Protein AF-A0A952C3K3-F1 (afdb_monomer)

Secondary structure (DSSP, 8-state):
----SEEEEEESS-HHHHHHHHHHHHHHTTPEEEEEEEHHHHHHHHHTT-PPPEEEEEEE-HHHHHHHHTT-GGGGGG-SEEEEEEEETTTEEEEEEE-HHHHHTT---TTHHHHHHHHHHHHHHHHHHHH-PPP-

Radius of gyration: 15.58 Å; Cα contacts (8 Å, |Δi|>4): 210; chains: 1; bounding box: 44×33×44 Å

Structure (mmCIF, N/CA/C/O backbone):
data_AF-A0A952C3K3-F1
#
_entry.id   AF-A0A952C3K3-F1
#
loop_
_atom_site.group_PDB
_atom_site.id
_atom_site.type_symbol
_atom_site.label_atom_id
_atom_site.label_alt_id
_atom_site.label_comp_id
_atom_site.label_asym_id
_atom_site.label_entity_id
_atom_site.label_seq_id
_atom_site.pdbx_PDB_ins_code
_atom_site.Cartn_x
_atom_site.Cartn_y
_atom_site.Cartn_z
_atom_site.occupancy
_atom_site.B_iso_or_equiv
_atom_site.auth_seq_id
_atom_site.auth_comp_id
_atom_site.auth_asym_id
_atom_site.auth_atom_id
_atom_site.pdbx_PDB_model_num
ATOM 1 N N . MET A 1 1 ? -4.368 23.246 3.216 1.00 44.00 1 MET A N 1
ATOM 2 C CA . MET A 1 1 ? -4.482 22.565 1.907 1.00 44.00 1 MET A CA 1
ATOM 3 C C . MET A 1 1 ? -4.134 21.103 2.134 1.00 44.00 1 MET A C 1
ATOM 5 O O . MET A 1 1 ? -3.121 20.858 2.774 1.00 44.00 1 MET A O 1
ATOM 9 N N . ALA A 1 2 ? -4.986 20.155 1.743 1.00 64.62 2 ALA A N 1
ATOM 10 C CA . ALA A 1 2 ? -4.680 18.734 1.920 1.00 64.62 2 ALA A CA 1
ATOM 11 C C . ALA A 1 2 ? -3.679 18.287 0.845 1.00 64.62 2 ALA A C 1
ATOM 13 O O . ALA A 1 2 ? -3.840 18.635 -0.323 1.00 64.62 2 ALA A O 1
ATOM 14 N N . ILE A 1 3 ? -2.645 17.546 1.242 1.00 76.12 3 ILE A N 1
ATOM 15 C CA . ILE A 1 3 ? -1.686 16.947 0.310 1.00 76.12 3 ILE A CA 1
ATOM 16 C C . ILE A 1 3 ? -2.355 15.716 -0.316 1.00 76.12 3 ILE A C 1
ATOM 18 O O . ILE A 1 3 ? -2.862 14.865 0.413 1.00 76.12 3 ILE A O 1
ATOM 22 N N . ASN A 1 4 ? -2.368 15.627 -1.648 1.00 76.94 4 ASN A N 1
ATOM 23 C CA . ASN A 1 4 ? -2.933 14.496 -2.386 1.00 76.94 4 ASN A CA 1
ATOM 24 C C . ASN A 1 4 ? -1.818 13.741 -3.12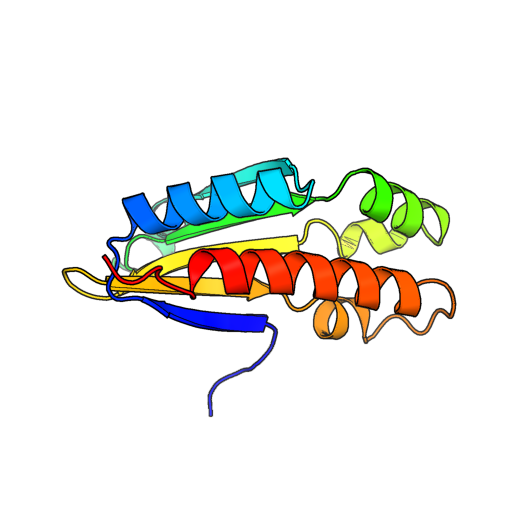2 1.00 76.94 4 ASN A C 1
ATOM 26 O O . ASN A 1 4 ? -1.338 14.202 -4.151 1.00 76.94 4 ASN A O 1
ATOM 30 N N . ILE A 1 5 ? -1.400 12.607 -2.562 1.00 87.94 5 ILE A N 1
ATOM 31 C CA . ILE A 1 5 ? -0.363 11.712 -3.113 1.00 87.94 5 ILE A CA 1
ATOM 32 C C . ILE A 1 5 ? -0.858 10.256 -3.185 1.00 87.94 5 ILE A C 1
ATOM 34 O O . ILE A 1 5 ? -0.068 9.315 -3.257 1.00 87.94 5 ILE A O 1
ATOM 38 N N . GLY A 1 6 ? -2.174 10.054 -3.076 1.00 94.00 6 GLY A N 1
ATOM 39 C CA . GLY A 1 6 ? -2.756 8.739 -2.850 1.00 94.00 6 GLY A CA 1
ATOM 40 C C . GLY A 1 6 ? -4.275 8.740 -2.738 1.00 94.00 6 GLY A C 1
ATOM 41 O O . GLY A 1 6 ? -4.915 9.777 -2.567 1.00 94.00 6 GLY A O 1
ATOM 42 N N . PHE A 1 7 ? -4.859 7.547 -2.772 1.00 94.88 7 PHE A N 1
ATOM 43 C CA . PHE A 1 7 ? -6.289 7.337 -2.571 1.00 94.88 7 PHE A CA 1
ATOM 44 C C . PHE A 1 7 ? -6.603 7.341 -1.080 1.00 94.88 7 PHE A C 1
ATOM 46 O O . PHE A 1 7 ? -6.041 6.543 -0.331 1.00 94.88 7 PHE A O 1
ATOM 53 N N . CYS A 1 8 ? -7.488 8.234 -0.635 1.00 94.88 8 CYS A N 1
ATOM 54 C CA . CYS A 1 8 ? -7.783 8.408 0.786 1.00 94.88 8 CYS A CA 1
ATOM 55 C C . CYS A 1 8 ? -9.290 8.489 1.046 1.00 94.88 8 CYS A C 1
ATOM 57 O O . CYS A 1 8 ? -10.009 9.175 0.317 1.00 94.88 8 CYS A O 1
ATOM 59 N N . ARG A 1 9 ? -9.764 7.836 2.115 1.00 94.69 9 ARG A N 1
ATOM 60 C CA . ARG A 1 9 ? -11.181 7.862 2.511 1.00 94.69 9 ARG A CA 1
ATOM 61 C C . ARG A 1 9 ? -11.360 7.651 4.010 1.00 94.69 9 ARG A C 1
ATOM 63 O O . ARG A 1 9 ? -10.686 6.806 4.593 1.00 94.69 9 ARG A O 1
ATOM 70 N N . ASP A 1 10 ? -12.298 8.395 4.592 1.00 94.81 10 ASP A N 1
ATOM 71 C CA . ASP A 1 10 ? -12.856 8.106 5.915 1.00 94.81 10 ASP A CA 1
ATOM 72 C C . ASP A 1 10 ? -13.951 7.054 5.810 1.00 94.81 10 ASP A C 1
ATOM 74 O O . ASP A 1 10 ? -14.816 7.134 4.934 1.00 94.81 10 ASP A O 1
ATOM 78 N N . LEU A 1 11 ? -13.914 6.086 6.717 1.00 94.69 11 LEU A N 1
ATOM 79 C CA . LEU A 1 11 ? -14.843 4.973 6.780 1.00 94.69 11 LEU A CA 1
ATOM 80 C C . LEU A 1 11 ? -15.525 4.957 8.144 1.00 94.69 11 LEU A C 1
ATOM 82 O O . LEU A 1 11 ? -14.918 5.267 9.168 1.00 94.69 11 LEU A O 1
ATOM 86 N N . SER A 1 12 ? -16.791 4.554 8.151 1.00 93.69 12 SER A N 1
ATOM 87 C CA . SER A 1 12 ? -17.553 4.298 9.376 1.00 93.69 12 SER A CA 1
ATOM 88 C C . SER A 1 12 ? -17.262 2.922 9.981 1.00 93.69 12 SER A C 1
ATOM 90 O O . SER A 1 12 ? -17.845 2.575 11.002 1.00 93.69 12 SER A O 1
ATOM 92 N N . THR A 1 13 ? -16.412 2.117 9.337 1.00 93.69 13 THR A N 1
ATOM 93 C CA . THR A 1 13 ? -16.017 0.794 9.818 1.00 93.69 13 THR A CA 1
ATOM 94 C C . THR A 1 13 ? -14.869 0.908 10.820 1.00 93.69 13 THR A C 1
ATOM 96 O O . THR A 1 13 ? -13.929 1.674 10.576 1.00 93.69 13 THR A O 1
ATOM 99 N N . PRO A 1 14 ? -14.873 0.109 11.900 1.00 94.62 14 PRO A N 1
ATOM 100 C CA . PRO A 1 14 ? -13.791 0.105 12.871 1.00 94.62 14 PRO A CA 1
ATOM 101 C C . PRO A 1 14 ? -12.425 -0.178 12.242 1.00 94.62 14 PRO A C 1
ATOM 103 O O . PRO A 1 14 ? -12.298 -0.877 11.231 1.00 94.62 14 PRO A O 1
ATOM 106 N N . TYR A 1 15 ? -11.380 0.335 12.890 1.00 94.62 15 TYR A N 1
ATOM 107 C CA . TYR A 1 15 ? -9.984 0.156 12.491 1.00 94.62 15 TYR A CA 1
ATOM 108 C C . TYR A 1 15 ? -9.624 -1.305 12.178 1.00 94.62 15 TYR A C 1
ATOM 110 O O . TYR A 1 15 ? -9.185 -1.598 11.068 1.00 94.62 15 TYR A O 1
ATOM 118 N N . ALA A 1 16 ? -9.855 -2.219 13.126 1.00 94.06 16 ALA A N 1
ATOM 119 C CA . ALA A 1 16 ? -9.458 -3.622 12.997 1.00 94.06 16 ALA A CA 1
ATOM 120 C C . ALA A 1 16 ? -10.148 -4.306 11.807 1.00 94.06 16 ALA A C 1
ATOM 122 O O . ALA A 1 16 ? -9.498 -4.957 10.994 1.00 94.06 16 ALA A O 1
ATOM 123 N N . GLU A 1 17 ? -11.451 -4.074 11.645 1.00 95.12 17 GLU A N 1
ATOM 124 C CA . GLU A 1 17 ? -12.209 -4.600 10.512 1.00 95.12 17 GLU A CA 1
ATOM 125 C C . GLU A 1 17 ? -11.703 -4.034 9.177 1.00 95.12 17 GLU A C 1
ATOM 127 O O . GLU A 1 17 ? -11.586 -4.750 8.181 1.00 95.12 17 GLU A O 1
ATOM 132 N N . THR A 1 18 ? -11.359 -2.745 9.153 1.00 96.12 18 THR A N 1
ATOM 133 C CA . THR A 1 18 ? -10.815 -2.092 7.959 1.00 96.12 18 THR A CA 1
ATOM 134 C C . THR A 1 18 ? -9.468 -2.695 7.564 1.00 96.12 18 THR A C 1
ATOM 136 O O . THR A 1 18 ? -9.249 -2.943 6.379 1.00 96.12 18 THR A O 1
ATOM 139 N N . VAL A 1 19 ? -8.588 -2.983 8.532 1.00 96.25 19 VAL A N 1
ATOM 140 C CA . VAL A 1 19 ? -7.313 -3.674 8.277 1.00 96.25 19 VAL A CA 1
ATOM 141 C C . VAL A 1 19 ? -7.566 -5.022 7.606 1.00 96.25 19 VAL A C 1
ATOM 143 O O . VAL A 1 19 ? -6.993 -5.300 6.555 1.00 96.25 19 VAL A O 1
ATOM 146 N N . GLU A 1 20 ? -8.480 -5.836 8.133 1.00 96.50 20 GLU A N 1
ATOM 147 C CA . GLU A 1 20 ? -8.788 -7.131 7.522 1.00 96.50 20 GLU A CA 1
ATOM 148 C C . GLU A 1 20 ? -9.366 -7.012 6.105 1.00 96.50 20 GLU A C 1
ATOM 150 O O . GLU A 1 20 ? -9.001 -7.787 5.217 1.00 96.50 20 GLU A O 1
ATOM 155 N N . ARG A 1 21 ? -10.264 -6.043 5.872 1.00 96.75 21 ARG A N 1
ATOM 156 C CA . ARG A 1 21 ? -10.816 -5.765 4.536 1.00 96.75 21 ARG A CA 1
ATOM 157 C C . ARG A 1 21 ? -9.703 -5.403 3.555 1.00 96.75 21 ARG A C 1
ATOM 159 O O . ARG A 1 21 ? -9.666 -5.952 2.458 1.00 96.75 21 ARG A O 1
ATOM 166 N N . VAL A 1 22 ? -8.768 -4.549 3.971 1.00 97.88 22 VAL A N 1
ATOM 167 C CA . VAL A 1 22 ? -7.594 -4.171 3.174 1.00 97.88 22 VAL A CA 1
ATOM 168 C C . VAL A 1 22 ? -6.735 -5.389 2.842 1.00 97.88 22 VAL A C 1
ATOM 170 O O . VAL A 1 22 ? -6.391 -5.579 1.678 1.00 97.88 22 VAL A O 1
ATOM 173 N N . LEU A 1 23 ? -6.430 -6.244 3.822 1.00 97.94 23 LEU A N 1
ATOM 174 C CA . LEU A 1 23 ? -5.637 -7.459 3.604 1.00 97.94 23 LEU A CA 1
ATOM 175 C C . LEU A 1 23 ? -6.298 -8.401 2.585 1.00 97.94 23 LEU A C 1
ATOM 177 O O . LEU A 1 23 ? -5.628 -8.897 1.675 1.00 97.94 23 LEU A O 1
ATOM 181 N N . ARG A 1 24 ? -7.618 -8.607 2.689 1.00 97.69 24 ARG A N 1
ATOM 182 C CA . ARG A 1 24 ? -8.383 -9.420 1.729 1.00 97.69 24 ARG A CA 1
ATOM 183 C C . ARG A 1 24 ? -8.377 -8.812 0.325 1.00 97.69 24 ARG A C 1
ATOM 185 O O . ARG A 1 24 ? -8.120 -9.527 -0.644 1.00 97.69 24 ARG A O 1
ATOM 192 N N . ALA A 1 25 ? -8.617 -7.507 0.216 1.00 97.94 25 ALA A N 1
ATOM 193 C CA . ALA A 1 25 ? -8.639 -6.795 -1.058 1.00 97.94 25 ALA A CA 1
ATOM 194 C C . ALA A 1 25 ? -7.264 -6.812 -1.752 1.00 97.94 25 ALA A C 1
ATOM 196 O O . ALA A 1 25 ? -7.172 -7.078 -2.951 1.00 97.94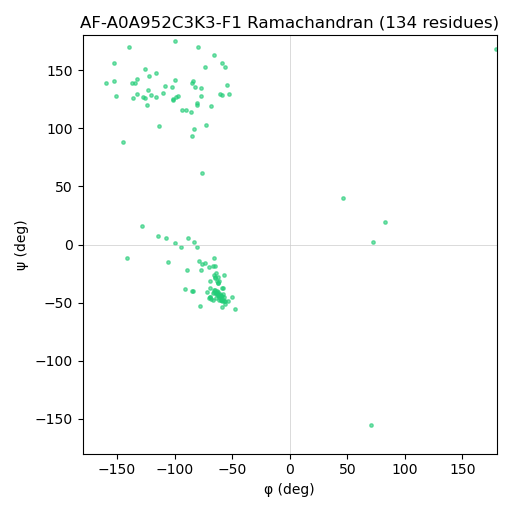 25 ALA A O 1
ATOM 197 N N . LEU A 1 26 ? -6.182 -6.607 -0.993 1.00 98.31 26 LEU A N 1
ATOM 198 C CA . LEU A 1 26 ? -4.806 -6.714 -1.485 1.00 98.31 26 LEU A CA 1
ATOM 199 C C . LEU A 1 26 ? -4.521 -8.106 -2.050 1.00 98.31 26 LEU A C 1
ATOM 201 O O . LEU A 1 26 ? -4.038 -8.223 -3.177 1.00 98.31 26 LEU A O 1
ATOM 205 N N . HIS A 1 27 ? -4.868 -9.152 -1.297 1.00 97.69 27 HIS A N 1
ATOM 206 C CA . HIS A 1 27 ? -4.678 -10.532 -1.732 1.00 97.69 27 HIS A CA 1
ATOM 207 C C . HIS A 1 27 ? -5.429 -10.828 -3.040 1.00 97.69 27 HIS A C 1
ATOM 209 O O . HIS A 1 27 ? -4.855 -11.398 -3.967 1.00 97.69 27 HIS A O 1
ATOM 215 N N . LYS A 1 28 ? -6.687 -10.378 -3.150 1.00 97.81 28 LYS A N 1
ATOM 216 C CA . LYS A 1 28 ? -7.533 -10.536 -4.345 1.00 97.81 28 LYS A CA 1
ATOM 217 C C . LYS A 1 28 ? -6.918 -9.914 -5.605 1.00 97.81 28 LYS A C 1
ATOM 219 O O . LYS A 1 28 ? -7.027 -10.497 -6.679 1.00 97.81 28 LYS A O 1
ATOM 224 N N . GLU A 1 29 ? -6.243 -8.771 -5.486 1.00 97.94 29 GLU A N 1
ATOM 225 C CA . GLU A 1 29 ? -5.569 -8.098 -6.614 1.00 97.94 29 GLU A CA 1
ATOM 226 C C . GLU A 1 29 ? -4.115 -8.575 -6.842 1.00 97.94 29 GLU A C 1
ATOM 228 O O . GLU A 1 29 ? -3.405 -8.061 -7.718 1.00 97.94 29 GLU A O 1
ATOM 233 N N . GLY A 1 30 ? -3.675 -9.593 -6.092 1.00 97.62 30 GLY A N 1
ATOM 234 C CA . GLY A 1 30 ? -2.366 -10.233 -6.234 1.00 97.62 30 GLY A CA 1
ATOM 235 C C . GLY A 1 30 ? -1.224 -9.502 -5.525 1.00 97.62 30 GLY A C 1
ATOM 236 O O . GLY A 1 30 ? -0.061 -9.704 -5.875 1.00 97.62 30 GLY A O 1
ATOM 237 N N . PHE A 1 31 ? -1.529 -8.636 -4.557 1.00 98.31 31 PHE A N 1
ATOM 238 C CA . PHE A 1 31 ? -0.518 -8.032 -3.696 1.00 98.31 31 PHE A CA 1
ATOM 239 C C . PHE A 1 31 ? -0.188 -8.942 -2.515 1.00 98.31 31 PHE A C 1
ATOM 241 O O . PHE A 1 31 ? -1.061 -9.526 -1.874 1.00 98.31 31 PHE A O 1
ATOM 248 N N . GLN A 1 32 ? 1.100 -9.011 -2.203 1.00 97.56 32 GLN A N 1
ATOM 249 C CA . GLN A 1 32 ? 1.632 -9.621 -0.997 1.00 97.56 32 GLN A CA 1
ATOM 250 C C . GLN A 1 32 ? 1.995 -8.523 -0.005 1.00 97.56 32 GLN A C 1
ATOM 252 O O . GLN A 1 32 ? 2.618 -7.528 -0.381 1.00 97.56 32 GLN A O 1
ATOM 257 N N . VAL A 1 33 ? 1.622 -8.716 1.258 1.00 97.81 33 VAL A N 1
ATOM 258 C CA . VAL A 1 33 ? 2.090 -7.871 2.360 1.00 97.81 33 VAL A CA 1
ATOM 259 C C . VAL A 1 33 ? 3.478 -8.353 2.757 1.00 97.81 33 VAL A C 1
ATOM 261 O O . VAL A 1 33 ? 3.649 -9.517 3.112 1.00 97.81 33 VAL A O 1
ATOM 264 N N . LEU A 1 34 ? 4.465 -7.467 2.659 1.00 97.19 34 LEU A N 1
ATOM 265 C CA . LEU A 1 34 ? 5.859 -7.772 2.976 1.00 97.19 34 LEU A CA 1
ATOM 266 C C . LEU A 1 34 ? 6.175 -7.475 4.440 1.00 97.19 34 LEU A C 1
ATOM 268 O O . LEU A 1 34 ? 6.919 -8.216 5.077 1.00 97.19 34 LEU A O 1
ATOM 272 N N . ALA A 1 35 ? 5.606 -6.394 4.970 1.00 96.75 35 ALA A N 1
ATOM 273 C CA . ALA A 1 35 ? 5.721 -6.026 6.369 1.00 96.75 35 ALA A CA 1
ATOM 274 C C . ALA A 1 35 ? 4.504 -5.218 6.829 1.00 96.75 35 ALA A C 1
ATOM 276 O O . ALA A 1 35 ? 3.843 -4.534 6.044 1.00 96.75 35 ALA A O 1
ATOM 277 N N . GLU A 1 36 ? 4.266 -5.267 8.134 1.00 96.50 36 GLU A N 1
ATOM 278 C CA . GLU A 1 36 ? 3.330 -4.405 8.840 1.00 96.50 36 GLU A CA 1
ATOM 279 C C . GLU A 1 36 ? 4.076 -3.668 9.952 1.00 96.50 36 GLU A C 1
ATOM 281 O O . GLU A 1 36 ? 4.837 -4.265 10.718 1.00 96.50 36 GLU A O 1
ATOM 286 N N . VAL A 1 37 ? 3.856 -2.359 10.037 1.00 95.44 37 VAL A N 1
ATOM 287 C CA . VAL A 1 37 ? 4.431 -1.489 11.060 1.00 95.44 37 VAL A CA 1
ATOM 288 C C . VAL A 1 37 ? 3.304 -0.773 11.788 1.00 95.44 37 VAL A C 1
ATOM 290 O O . VAL A 1 37 ? 2.562 -0.001 11.185 1.00 95.44 37 VAL A O 1
ATOM 293 N N . ASP A 1 38 ? 3.215 -0.979 13.099 1.00 92.62 38 ASP A N 1
ATOM 294 C CA . ASP A 1 38 ? 2.407 -0.132 13.978 1.00 92.62 38 ASP A CA 1
ATOM 295 C C . ASP A 1 38 ? 3.122 1.217 14.135 1.00 92.62 38 ASP A C 1
ATOM 297 O O . ASP A 1 38 ? 4.128 1.316 14.842 1.00 92.62 38 ASP A O 1
ATOM 301 N N . ILE A 1 39 ? 2.631 2.241 13.432 1.00 90.94 39 ILE A N 1
ATOM 302 C CA . ILE A 1 39 ? 3.239 3.578 13.394 1.00 90.94 39 ILE A CA 1
ATOM 303 C C . ILE A 1 39 ? 3.232 4.197 14.787 1.00 90.94 39 ILE A C 1
ATOM 305 O O . ILE A 1 39 ? 4.237 4.780 15.197 1.00 90.94 39 ILE A O 1
ATOM 309 N N . LYS A 1 40 ? 2.114 4.062 15.514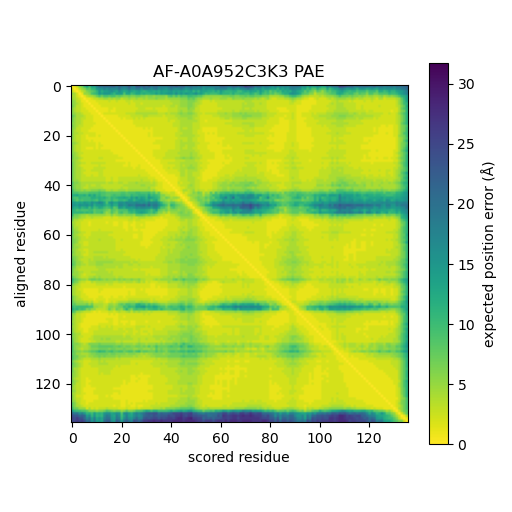 1.00 86.44 40 LYS A N 1
ATOM 310 C CA . LYS A 1 40 ? 1.975 4.626 16.856 1.00 86.44 40 LYS A CA 1
ATOM 311 C C . LYS A 1 40 ? 3.055 4.042 17.748 1.00 86.44 40 LYS A C 1
ATOM 313 O O . 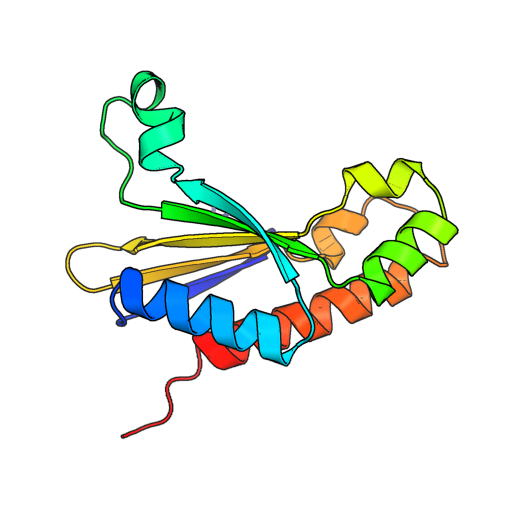LYS A 1 40 ? 3.823 4.802 18.315 1.00 86.44 40 LYS A O 1
ATOM 318 N N . ARG A 1 41 ? 3.159 2.714 17.814 1.00 88.00 41 ARG A N 1
ATOM 319 C CA . ARG A 1 41 ? 4.151 2.034 18.655 1.00 88.00 41 ARG A CA 1
ATOM 320 C C . ARG A 1 41 ? 5.587 2.307 18.203 1.00 88.00 41 ARG A C 1
ATOM 322 O O . ARG A 1 41 ? 6.469 2.463 19.038 1.00 88.00 41 ARG A O 1
ATOM 329 N N . ALA A 1 42 ? 5.840 2.351 16.895 1.00 88.88 42 ALA A N 1
ATOM 330 C CA . ALA A 1 42 ? 7.183 2.558 16.352 1.00 88.88 42 ALA A CA 1
ATOM 331 C C . ALA A 1 42 ? 7.717 3.977 16.595 1.00 88.88 42 ALA A C 1
ATOM 333 O O . ALA A 1 42 ? 8.925 4.157 16.739 1.00 88.88 42 ALA A O 1
ATOM 334 N N . LEU A 1 43 ? 6.831 4.975 16.635 1.00 87.38 43 LEU A N 1
ATOM 335 C CA . LEU A 1 43 ? 7.189 6.388 16.771 1.00 87.38 43 LEU A CA 1
ATOM 336 C C . LEU A 1 43 ? 6.707 7.011 18.088 1.00 87.38 43 LEU A C 1
ATOM 338 O O . LEU A 1 43 ? 6.861 8.214 18.276 1.00 87.38 43 LEU A O 1
ATOM 342 N N . GLU A 1 44 ? 6.164 6.220 19.016 1.00 81.62 44 GLU A N 1
ATOM 343 C CA . GLU A 1 44 ? 5.622 6.689 20.300 1.00 81.62 44 GLU A CA 1
ATOM 344 C C . GLU A 1 44 ? 6.584 7.606 21.070 1.00 81.62 44 GLU A C 1
ATOM 346 O O . GLU A 1 44 ? 6.142 8.679 21.485 1.00 81.62 44 GLU A O 1
ATOM 351 N N . PRO A 1 45 ? 7.895 7.288 21.186 1.00 79.44 45 PRO A N 1
ATOM 352 C CA . PRO A 1 45 ? 8.842 8.151 21.895 1.00 79.44 45 PRO A CA 1
ATOM 353 C C . PRO A 1 45 ? 9.055 9.520 21.236 1.00 79.44 45 PRO A C 1
ATOM 355 O O . PRO A 1 45 ? 9.584 10.420 21.876 1.00 79.44 45 PRO A O 1
ATOM 358 N N . ALA A 1 46 ? 8.706 9.662 19.955 1.00 80.88 46 ALA A N 1
ATOM 359 C CA . ALA A 1 46 ? 8.915 10.871 19.163 1.00 80.88 46 ALA A CA 1
ATOM 360 C C . ALA A 1 46 ? 7.622 11.667 18.902 1.00 80.88 46 ALA A C 1
ATOM 362 O O . ALA A 1 46 ? 7.702 12.808 18.454 1.00 80.88 46 ALA A O 1
ATOM 363 N N . LEU A 1 47 ? 6.442 11.073 19.128 1.00 76.56 47 LEU A N 1
ATOM 364 C CA . LEU A 1 47 ? 5.132 11.663 18.804 1.00 76.56 47 LEU A CA 1
ATOM 365 C C . LEU A 1 47 ? 4.334 12.121 20.039 1.00 76.56 47 LEU A C 1
ATOM 367 O O . LEU A 1 47 ? 3.170 12.502 19.892 1.00 76.56 47 LEU A O 1
ATOM 371 N N . ASP A 1 48 ? 4.927 12.060 21.238 1.00 70.69 48 ASP A N 1
ATOM 372 C CA . ASP A 1 48 ? 4.350 12.515 22.515 1.00 70.69 48 ASP A CA 1
ATOM 373 C C . ASP A 1 48 ? 2.890 12.058 22.741 1.00 70.69 48 ASP A C 1
ATOM 375 O O . ASP A 1 48 ? 2.034 12.800 23.221 1.00 70.69 48 ASP A O 1
ATOM 379 N N . GLY A 1 49 ? 2.580 10.812 22.356 1.00 66.19 49 GLY A N 1
ATOM 380 C CA . GLY A 1 49 ? 1.277 10.174 22.589 1.00 66.19 49 GLY A CA 1
ATOM 381 C C . GLY A 1 49 ? 0.107 10.685 21.734 1.00 66.19 49 GLY A C 1
ATOM 382 O O . GLY A 1 49 ? -1.009 10.192 21.889 1.00 66.19 49 G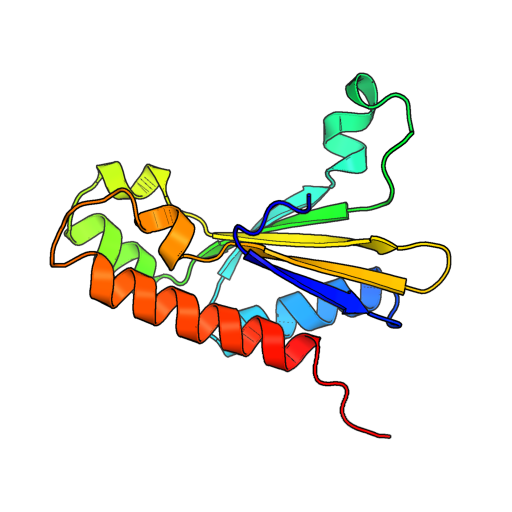LY A O 1
ATOM 383 N N . GLY A 1 50 ? 0.335 11.627 20.812 1.00 67.94 50 GLY A N 1
ATOM 384 C CA . GLY A 1 50 ? -0.719 12.274 20.019 1.00 67.94 50 GLY A CA 1
ATOM 385 C C . GLY A 1 50 ? -1.192 11.513 18.774 1.00 67.94 50 GLY A C 1
ATOM 386 O O . GLY A 1 50 ? -2.025 12.032 18.031 1.00 67.94 50 GLY A O 1
ATOM 387 N N . TYR A 1 51 ? -0.663 10.317 18.501 1.00 71.69 51 TYR A N 1
ATOM 388 C CA . TYR A 1 51 ? -0.997 9.556 17.294 1.00 71.69 51 TYR A CA 1
ATOM 389 C C . TYR A 1 51 ? -2.006 8.440 17.595 1.00 71.69 51 TYR A C 1
ATOM 391 O O . TYR A 1 51 ? -1.771 7.586 18.455 1.00 71.69 51 TYR A O 1
ATOM 399 N N . GLU A 1 52 ? -3.137 8.440 16.885 1.00 79.69 52 GLU A N 1
ATOM 400 C CA . GLU A 1 52 ? -4.112 7.345 16.948 1.00 79.69 52 GLU A CA 1
ATOM 401 C C . GLU A 1 52 ? -3.523 6.040 16.372 1.00 79.69 52 GLU A C 1
ATOM 403 O O . GLU A 1 52 ? -2.506 6.053 15.678 1.00 79.69 52 GLU A O 1
ATOM 408 N N . HIS A 1 53 ? -4.146 4.891 16.665 1.00 88.25 53 HIS A N 1
ATOM 409 C CA . HIS A 1 53 ? -3.706 3.597 16.125 1.00 88.25 53 HIS A CA 1
ATOM 410 C C . HIS A 1 53 ? -3.583 3.650 14.601 1.00 88.25 53 HIS A C 1
ATOM 412 O O . HIS A 1 53 ? -4.522 4.072 13.925 1.00 88.25 53 HIS A O 1
ATOM 418 N N . ALA A 1 54 ? -2.445 3.212 14.064 1.00 92.88 54 ALA A N 1
ATOM 419 C CA . ALA A 1 54 ? -2.233 3.164 12.629 1.00 92.88 54 ALA A CA 1
ATOM 420 C C . ALA A 1 54 ? -1.260 2.054 12.233 1.00 92.88 54 ALA A C 1
ATOM 422 O O . ALA A 1 54 ? -0.132 2.015 12.726 1.00 92.88 54 ALA A O 1
ATOM 423 N N . SER A 1 55 ? -1.680 1.219 11.286 1.00 95.69 55 SER A N 1
ATOM 424 C CA . SER A 1 55 ? -0.840 0.215 10.636 1.00 95.69 55 SER A CA 1
ATOM 425 C C . SER A 1 55 ? -0.415 0.729 9.266 1.00 95.69 55 SER A C 1
ATOM 427 O O . SER A 1 55 ? -1.254 1.076 8.430 1.00 95.69 55 SER A O 1
ATOM 429 N N . LEU A 1 56 ? 0.895 0.751 9.033 1.00 97.12 56 LEU A N 1
ATOM 430 C CA . LEU A 1 56 ? 1.510 0.866 7.717 1.00 97.12 56 LEU A CA 1
ATOM 431 C C . LEU A 1 56 ? 1.788 -0.542 7.191 1.00 97.12 56 LEU A C 1
ATOM 433 O O . LEU A 1 56 ? 2.617 -1.264 7.738 1.00 97.12 56 LEU A O 1
ATOM 437 N N . LEU A 1 57 ? 1.121 -0.903 6.105 1.00 98.12 57 LEU A N 1
ATOM 438 C CA . LEU A 1 57 ? 1.358 -2.118 5.344 1.00 98.12 57 LEU A CA 1
ATOM 439 C C . LEU A 1 57 ? 2.227 -1.777 4.139 1.00 98.12 57 LEU A C 1
ATOM 441 O O . LEU A 1 57 ? 1.890 -0.892 3.347 1.00 98.12 57 LEU A O 1
ATOM 445 N N . THR A 1 58 ? 3.325 -2.504 3.980 1.00 97.69 58 THR A N 1
ATOM 446 C CA . THR A 1 58 ? 4.126 -2.455 2.761 1.00 97.69 58 THR A CA 1
ATOM 447 C C . THR A 1 58 ? 3.736 -3.614 1.857 1.00 97.69 58 THR A C 1
ATOM 449 O O . THR A 1 58 ? 3.675 -4.767 2.291 1.00 97.69 58 THR A O 1
ATOM 452 N N . VAL A 1 59 ? 3.417 -3.316 0.598 1.00 97.94 59 VAL A N 1
ATOM 453 C CA . VAL A 1 59 ? 2.816 -4.286 -0.321 1.00 97.94 59 VAL A CA 1
ATOM 454 C C . VAL A 1 59 ? 3.501 -4.297 -1.679 1.00 97.94 59 VAL A C 1
ATOM 456 O O . VAL A 1 59 ? 3.872 -3.255 -2.220 1.00 97.94 59 VAL A O 1
ATOM 459 N N . ALA A 1 60 ? 3.636 -5.483 -2.262 1.00 96.69 60 ALA A N 1
ATOM 460 C CA . ALA A 1 60 ? 4.181 -5.654 -3.603 1.00 96.69 60 ALA A CA 1
ATOM 461 C C . ALA A 1 60 ? 3.360 -6.670 -4.395 1.00 96.69 60 ALA A C 1
ATOM 463 O O . ALA A 1 60 ? 2.964 -7.708 -3.872 1.00 96.69 60 ALA A O 1
ATOM 464 N N . ASN A 1 61 ? 3.120 -6.381 -5.672 1.00 97.50 61 ASN A N 1
ATOM 465 C CA . ASN A 1 61 ? 2.690 -7.393 -6.629 1.00 97.50 61 ASN A CA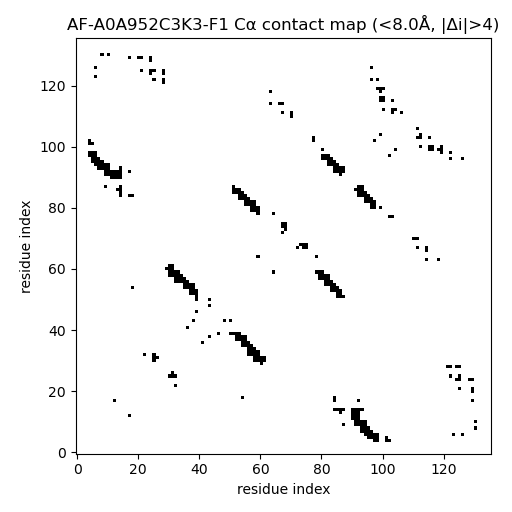 1
ATOM 466 C C . ASN A 1 61 ? 3.964 -7.997 -7.253 1.00 97.50 61 ASN A C 1
ATOM 468 O O . ASN A 1 61 ? 4.698 -7.247 -7.901 1.00 97.50 61 ASN A O 1
ATOM 472 N N . PRO A 1 62 ? 4.265 -9.298 -7.060 1.00 96.56 62 PRO A N 1
ATOM 473 C CA . PRO A 1 62 ? 5.551 -9.876 -7.463 1.00 96.56 62 PRO A CA 1
ATOM 474 C C . PRO A 1 62 ? 5.868 -9.741 -8.954 1.00 96.56 62 PRO A C 1
ATOM 476 O O . PRO A 1 62 ? 7.015 -9.491 -9.320 1.00 96.56 62 PRO A O 1
ATOM 479 N N . GLU A 1 63 ? 4.861 -9.873 -9.820 1.00 96.69 63 GLU A N 1
ATOM 480 C CA . GLU A 1 63 ? 5.049 -9.775 -11.269 1.00 96.69 63 GLU A CA 1
ATOM 481 C C . GLU A 1 63 ? 5.403 -8.346 -11.683 1.00 96.69 63 GLU A C 1
ATOM 483 O O . GLU A 1 63 ? 6.380 -8.141 -12.403 1.00 96.69 63 GLU A O 1
ATOM 488 N N . LEU A 1 64 ? 4.665 -7.355 -11.173 1.00 96.69 64 LEU A N 1
ATOM 489 C CA . LEU A 1 64 ? 4.911 -5.940 -11.468 1.00 96.69 64 LEU A CA 1
ATOM 490 C C . LEU A 1 64 ? 6.214 -5.438 -10.840 1.00 96.69 64 LEU A C 1
ATOM 492 O O . LEU A 1 64 ? 6.940 -4.675 -11.474 1.00 96.69 64 LEU A O 1
ATOM 496 N N . ALA A 1 65 ? 6.536 -5.895 -9.627 1.00 96.44 65 ALA A N 1
ATOM 497 C CA . ALA A 1 65 ? 7.802 -5.592 -8.969 1.00 96.44 65 ALA A CA 1
ATOM 498 C C . ALA A 1 65 ? 8.985 -6.125 -9.787 1.00 96.44 65 ALA A C 1
ATOM 500 O O . ALA A 1 65 ? 9.911 -5.373 -10.076 1.00 96.44 65 ALA A O 1
ATOM 501 N N . ARG A 1 66 ? 8.924 -7.386 -10.243 1.00 97.38 66 ARG A N 1
ATOM 502 C CA . ARG A 1 66 ? 9.940 -7.950 -11.141 1.00 97.38 66 ARG A CA 1
ATOM 503 C C . ARG A 1 66 ? 10.067 -7.127 -12.423 1.00 97.38 66 ARG A C 1
ATOM 505 O O . ARG A 1 66 ? 11.177 -6.764 -12.788 1.00 97.38 66 ARG A O 1
ATOM 512 N N . SER A 1 67 ? 8.953 -6.793 -13.077 1.00 96.88 67 SER A N 1
ATOM 513 C CA . SER A 1 67 ? 8.985 -6.007 -14.317 1.00 96.88 67 SER A CA 1
ATOM 514 C C . SER A 1 67 ? 9.568 -4.605 -14.137 1.00 96.88 67 SER A C 1
ATOM 516 O O . SER A 1 67 ? 10.221 -4.116 -15.054 1.00 96.88 67 SER A O 1
ATOM 518 N N . LEU A 1 68 ? 9.369 -3.959 -12.982 1.00 95.56 68 LEU A N 1
ATOM 519 C CA . LEU A 1 68 ? 10.036 -2.694 -12.658 1.00 95.56 68 LEU A CA 1
ATOM 520 C C . LEU A 1 68 ? 11.545 -2.894 -12.486 1.00 95.56 68 LEU A C 1
ATOM 522 O O . LEU A 1 68 ? 12.320 -2.181 -13.109 1.00 95.56 68 LEU A O 1
ATOM 526 N N . LEU A 1 69 ? 11.970 -3.899 -1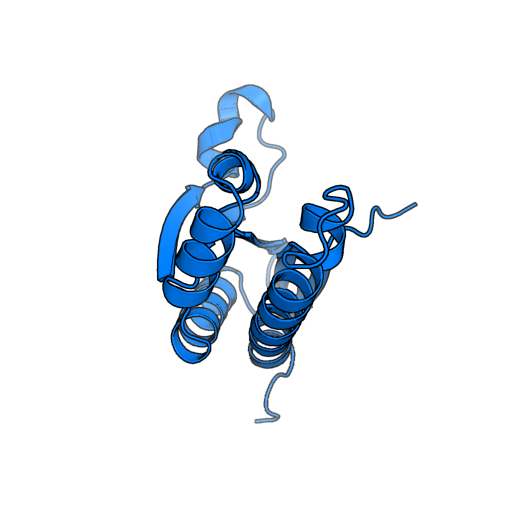1.720 1.00 96.06 69 LEU A N 1
ATOM 527 C CA . LEU A 1 69 ? 13.394 -4.178 -11.494 1.00 96.06 69 LEU A CA 1
ATOM 528 C C . LEU A 1 69 ? 14.143 -4.599 -12.774 1.00 96.06 69 LEU A C 1
ATOM 530 O O . LEU A 1 69 ? 15.334 -4.341 -12.906 1.00 96.06 69 LEU A O 1
ATOM 534 N N . GLU A 1 70 ? 13.453 -5.214 -13.739 1.00 97.50 70 GLU A N 1
ATOM 535 C CA . GLU A 1 70 ? 13.989 -5.528 -15.075 1.00 97.50 70 GLU A CA 1
ATOM 536 C C . GLU A 1 70 ? 14.121 -4.300 -15.992 1.00 97.50 70 GLU A C 1
ATOM 538 O O . GLU A 1 70 ? 14.756 -4.374 -17.051 1.00 97.50 70 GLU A O 1
ATOM 543 N N . VAL A 1 71 ? 13.470 -3.183 -15.656 1.00 96.56 71 VAL A N 1
ATOM 544 C CA . VAL A 1 71 ? 13.708 -1.908 -16.338 1.00 96.56 71 VAL A CA 1
ATOM 545 C C . VAL A 1 71 ? 14.998 -1.295 -15.818 1.00 96.56 71 VAL A C 1
ATOM 547 O O . VAL A 1 71 ? 15.862 -0.968 -16.626 1.00 96.56 71 VAL A O 1
ATOM 550 N N . ASP A 1 72 ? 15.109 -1.158 -14.497 1.00 95.38 72 ASP A N 1
ATOM 551 C CA . ASP A 1 72 ? 16.291 -0.640 -13.815 1.00 95.38 72 ASP A CA 1
ATOM 552 C C . ASP A 1 72 ? 16.278 -1.085 -12.340 1.00 95.38 72 ASP A C 1
ATOM 554 O O . ASP A 1 72 ? 15.230 -1.063 -11.688 1.00 95.38 72 ASP A O 1
ATOM 558 N N . GLY A 1 73 ? 17.434 -1.474 -11.798 1.00 95.12 73 GLY A N 1
ATOM 559 C CA . GLY A 1 73 ? 17.567 -1.891 -10.400 1.00 95.12 73 GLY A CA 1
ATOM 560 C C . GLY A 1 73 ? 17.303 -0.760 -9.399 1.00 95.12 73 GLY A C 1
ATOM 561 O O . GLY A 1 73 ? 16.818 -1.024 -8.294 1.00 95.12 73 GLY A O 1
ATOM 562 N N . ASP A 1 74 ? 17.522 0.497 -9.795 1.00 94.81 74 ASP A N 1
ATOM 563 C CA . ASP A 1 74 ? 17.263 1.673 -8.956 1.00 94.81 74 ASP A CA 1
ATOM 564 C C . ASP A 1 74 ? 15.763 1.869 -8.678 1.00 94.81 74 ASP A C 1
ATOM 566 O O . ASP A 1 74 ? 15.378 2.489 -7.683 1.00 94.81 74 ASP A O 1
ATOM 570 N N . LEU A 1 75 ? 14.882 1.258 -9.484 1.00 94.00 75 LEU A N 1
ATOM 571 C CA . LEU A 1 75 ? 13.435 1.253 -9.236 1.00 94.00 75 LEU A CA 1
ATOM 572 C C . LEU A 1 75 ? 13.042 0.479 -7.973 1.00 94.00 75 LEU A C 1
ATOM 574 O O . LEU A 1 75 ? 11.915 0.628 -7.498 1.00 94.00 75 LEU A O 1
ATOM 578 N N . SER A 1 76 ? 13.971 -0.278 -7.381 1.00 93.19 76 SER A N 1
ATOM 579 C CA . SER A 1 76 ? 13.807 -0.859 -6.047 1.00 93.19 76 SER A CA 1
ATOM 580 C C . SER A 1 76 ? 13.532 0.192 -4.967 1.00 93.19 76 SER A C 1
ATOM 582 O O . SER A 1 76 ? 12.850 -0.123 -4.001 1.00 93.19 76 SER A O 1
ATOM 584 N N . LEU A 1 77 ? 13.963 1.446 -5.148 1.00 92.62 77 LEU A N 1
ATOM 585 C CA . LEU A 1 77 ? 13.694 2.554 -4.220 1.00 92.62 77 LEU A CA 1
ATOM 586 C C . LEU A 1 77 ? 12.227 3.014 -4.216 1.00 92.62 77 LEU A C 1
ATOM 588 O O . LEU A 1 77 ? 11.794 3.678 -3.277 1.00 92.62 77 LEU A O 1
ATOM 592 N N . MET A 1 78 ? 11.470 2.685 -5.266 1.00 90.75 78 MET A N 1
ATOM 593 C CA . MET A 1 78 ? 10.055 3.054 -5.419 1.00 90.75 78 MET A CA 1
ATOM 594 C C . MET A 1 78 ? 9.108 1.906 -5.040 1.00 90.75 78 MET A C 1
ATOM 596 O O . MET A 1 78 ? 7.887 2.032 -5.150 1.00 90.75 78 MET A O 1
ATOM 600 N N . LEU A 1 79 ? 9.675 0.779 -4.609 1.00 88.50 79 LEU A N 1
ATOM 601 C CA . LEU A 1 79 ? 8.984 -0.404 -4.123 1.00 88.50 79 LEU A CA 1
ATOM 602 C C . LEU A 1 79 ? 9.363 -0.607 -2.651 1.00 88.50 79 LEU A C 1
ATOM 604 O O . LEU A 1 79 ? 10.501 -0.345 -2.273 1.00 88.50 79 LEU A O 1
ATOM 608 N N . PRO A 1 80 ? 8.473 -1.131 -1.802 1.00 95.38 80 PRO A N 1
ATOM 609 C CA . PRO A 1 80 ? 7.078 -1.511 -2.045 1.00 95.38 80 PRO A CA 1
ATOM 610 C C . PRO A 1 80 ? 6.099 -0.320 -2.039 1.00 95.38 80 PRO A C 1
ATOM 612 O O . PRO A 1 80 ? 6.438 0.785 -1.624 1.00 95.38 80 PRO A O 1
ATOM 615 N N . CYS A 1 81 ? 4.852 -0.549 -2.462 1.00 96.12 81 CYS A N 1
ATOM 616 C CA . CYS A 1 81 ? 3.776 0.425 -2.271 1.00 96.12 81 CYS A CA 1
ATOM 617 C C . CYS A 1 81 ? 3.332 0.452 -0.799 1.00 96.12 81 CYS A C 1
ATOM 619 O O . CYS A 1 81 ? 3.406 -0.562 -0.104 1.00 96.12 81 CYS A O 1
ATOM 621 N N . SER A 1 82 ? 2.812 1.591 -0.342 1.00 97.00 82 SER A N 1
ATOM 622 C CA . SER A 1 82 ? 2.353 1.764 1.039 1.00 97.00 82 SER A CA 1
ATOM 623 C C . SER A 1 82 ? 0.832 1.838 1.121 1.00 97.00 82 SER A C 1
ATOM 625 O O . SER A 1 82 ? 0.185 2.554 0.351 1.00 97.00 82 SER A O 1
ATOM 627 N N . VAL A 1 83 ? 0.265 1.138 2.101 1.00 97.81 83 VAL A N 1
ATOM 628 C CA . VAL A 1 83 ? -1.137 1.256 2.509 1.00 97.81 83 VAL A CA 1
ATOM 629 C C . VAL A 1 83 ? -1.178 1.546 4.000 1.00 97.81 83 VAL A C 1
ATOM 631 O O . VAL A 1 83 ? -0.589 0.820 4.789 1.00 97.81 83 VAL A O 1
ATOM 634 N N . VAL A 1 84 ? -1.867 2.607 4.398 1.00 97.00 84 VAL A N 1
ATOM 635 C CA . VAL A 1 84 ? -2.031 2.993 5.798 1.00 97.00 84 VAL A CA 1
ATOM 636 C C . VAL A 1 84 ? -3.498 2.905 6.165 1.00 97.00 84 VAL A C 1
ATOM 638 O O . VAL A 1 84 ? -4.343 3.531 5.523 1.00 97.00 84 VAL A O 1
ATOM 641 N N . VAL A 1 85 ? -3.786 2.183 7.239 1.00 96.75 85 VAL A N 1
ATOM 642 C CA . VAL A 1 85 ? -5.074 2.244 7.927 1.00 96.75 85 VAL A CA 1
ATOM 643 C C . VAL A 1 85 ? -4.824 2.929 9.258 1.00 96.75 85 VAL A C 1
ATOM 645 O O . VAL A 1 85 ? -3.889 2.565 9.961 1.00 96.75 85 VAL A O 1
ATOM 648 N N . SER A 1 86 ? -5.624 3.933 9.599 1.00 95.19 86 SER A N 1
ATOM 649 C CA . SER A 1 86 ? -5.593 4.577 10.911 1.00 95.19 86 SER A CA 1
ATOM 650 C C . SER A 1 86 ? -6.978 4.570 11.537 1.00 95.19 86 SER A C 1
ATOM 652 O O . SER A 1 86 ? -7.976 4.604 10.817 1.00 95.19 86 SER A O 1
ATOM 654 N N . ALA A 1 87 ? -7.057 4.549 12.862 1.00 93.94 87 ALA A N 1
ATOM 655 C CA . ALA A 1 87 ? -8.282 4.911 13.555 1.00 93.94 87 ALA A CA 1
ATOM 656 C C . ALA A 1 87 ? -8.683 6.353 13.186 1.00 93.94 87 ALA A C 1
ATOM 658 O O . ALA A 1 87 ? -7.873 7.142 12.677 1.00 93.94 87 ALA A O 1
ATOM 659 N N . ASN A 1 88 ? -9.974 6.632 13.326 1.00 91.06 88 ASN A N 1
ATOM 660 C CA . ASN A 1 88 ? -10.534 7.959 13.152 1.00 91.06 88 ASN A CA 1
ATOM 661 C C . ASN A 1 88 ? -11.674 8.130 14.160 1.00 91.06 88 ASN A C 1
ATOM 663 O O . ASN A 1 88 ? -12.833 7.797 13.884 1.00 91.06 88 ASN A O 1
ATOM 667 N N . GLY A 1 89 ? -11.321 8.590 15.360 1.00 85.25 89 GLY A N 1
ATOM 668 C CA . GLY A 1 89 ? -12.255 8.702 16.476 1.00 85.25 89 GLY A CA 1
ATOM 669 C C . GLY A 1 89 ? -12.681 7.342 17.043 1.00 85.25 89 GLY A C 1
ATOM 670 O O . GLY A 1 89 ? -11.963 6.350 16.952 1.00 85.25 89 GLY A O 1
ATOM 671 N N . SER A 1 90 ? -13.861 7.289 17.670 1.00 77.25 90 SER A N 1
ATOM 672 C CA . SER A 1 90 ? -14.278 6.137 18.488 1.00 77.25 90 SER A CA 1
ATOM 673 C C . SER A 1 90 ? -14.741 4.905 17.705 1.00 77.25 90 SER A C 1
ATOM 675 O O . SER A 1 90 ? -14.755 3.810 18.260 1.00 77.25 90 SER A O 1
ATOM 677 N N . SER A 1 91 ? -15.159 5.066 16.449 1.00 85.69 91 SER A N 1
ATOM 678 C CA . SER A 1 91 ? -15.796 3.988 15.670 1.00 85.69 91 SER A CA 1
ATOM 679 C C . SER A 1 91 ? -15.389 3.939 14.200 1.00 85.69 91 SER A C 1
ATOM 681 O O . SER A 1 91 ? -15.675 2.951 13.529 1.00 85.69 91 SER A O 1
ATOM 683 N N . GLY A 1 92 ? -14.709 4.972 13.700 1.00 93.19 92 GLY A N 1
ATOM 684 C CA . GLY A 1 92 ? -14.303 5.062 12.307 1.00 93.19 92 GLY A CA 1
ATOM 685 C C . GLY A 1 92 ? -12.851 4.670 12.075 1.00 93.19 92 GLY A C 1
ATOM 686 O O . GLY A 1 92 ? -12.052 4.456 12.993 1.00 93.19 92 GLY A O 1
ATOM 687 N N . SER A 1 93 ? -12.499 4.641 10.801 1.00 95.62 93 SER A N 1
ATOM 688 C CA . SER A 1 93 ? -11.128 4.499 10.341 1.00 95.62 93 SER A CA 1
ATOM 689 C C . SER A 1 93 ? -10.872 5.415 9.149 1.00 95.62 93 SER A C 1
ATOM 691 O O . SER A 1 93 ? -11.779 6.029 8.581 1.00 95.62 93 SER A O 1
ATOM 693 N N . ARG A 1 94 ? -9.608 5.535 8.763 1.00 95.25 94 ARG A N 1
ATOM 694 C CA . ARG A 1 94 ? -9.190 6.195 7.534 1.00 95.25 94 ARG A CA 1
ATOM 695 C C . ARG A 1 94 ? -8.195 5.309 6.812 1.00 95.25 94 ARG A C 1
ATOM 697 O O . ARG A 1 94 ? -7.190 4.902 7.390 1.00 95.25 94 ARG A O 1
ATOM 704 N N . ILE A 1 95 ? -8.448 5.078 5.530 1.00 96.25 95 ILE A N 1
ATOM 705 C CA . ILE A 1 95 ? -7.521 4.398 4.628 1.00 96.25 95 ILE A CA 1
ATOM 706 C C . ILE A 1 95 ? -6.769 5.420 3.777 1.00 96.25 95 ILE A C 1
ATOM 708 O O . ILE A 1 95 ? -7.343 6.423 3.345 1.00 96.25 95 ILE A O 1
ATOM 712 N N . ARG A 1 96 ? -5.483 5.158 3.535 1.00 96.69 96 ARG A N 1
ATOM 713 C CA . ARG A 1 96 ? -4.634 5.873 2.579 1.00 96.69 96 ARG A CA 1
ATOM 714 C C . ARG A 1 96 ? -3.816 4.854 1.794 1.00 96.69 96 ARG A C 1
ATOM 716 O O . ARG A 1 96 ? -3.126 4.042 2.397 1.00 96.69 96 ARG A O 1
ATOM 723 N N . ILE A 1 97 ? -3.874 4.895 0.472 1.00 97.56 97 ILE A N 1
ATOM 724 C CA . ILE A 1 97 ? -3.088 4.032 -0.416 1.00 97.56 97 ILE A CA 1
ATOM 725 C C . ILE A 1 97 ? -2.237 4.936 -1.303 1.00 97.56 97 ILE A C 1
ATOM 727 O O . ILE A 1 97 ? -2.777 5.860 -1.908 1.00 97.56 97 ILE A O 1
ATOM 731 N N . THR A 1 98 ? -0.928 4.691 -1.379 1.00 95.69 98 THR A N 1
ATOM 732 C CA . THR A 1 98 ? -0.031 5.436 -2.277 1.00 95.69 98 THR A CA 1
ATOM 733 C C . THR A 1 98 ? -0.533 5.376 -3.716 1.00 95.69 98 THR A C 1
ATOM 735 O O . THR A 1 98 ? -0.915 4.308 -4.187 1.00 95.69 98 THR A O 1
ATOM 738 N N . ASP A 1 99 ? -0.487 6.502 -4.429 1.00 94.94 99 ASP A N 1
ATOM 739 C CA . ASP A 1 99 ? -0.725 6.534 -5.870 1.00 94.94 99 ASP A CA 1
ATOM 740 C C . ASP A 1 99 ? 0.586 6.234 -6.631 1.00 94.94 99 ASP A C 1
ATOM 742 O O . ASP A 1 99 ? 1.515 7.050 -6.595 1.00 94.94 99 ASP A O 1
ATOM 746 N N . PRO A 1 100 ? 0.680 5.103 -7.357 1.00 93.62 100 PRO A N 1
ATOM 747 C CA . PRO A 1 100 ? 1.878 4.744 -8.115 1.00 93.62 100 PRO A CA 1
ATOM 748 C C . PRO A 1 100 ? 2.230 5.729 -9.230 1.00 93.62 100 PRO A C 1
ATOM 750 O O . PRO A 1 100 ? 3.406 5.857 -9.556 1.00 93.62 100 PRO A O 1
ATOM 753 N N . ILE A 1 101 ? 1.253 6.442 -9.802 1.00 93.19 101 ILE A N 1
ATOM 754 C CA . ILE A 1 101 ? 1.508 7.462 -10.829 1.00 93.19 101 ILE A CA 1
ATOM 755 C C . ILE A 1 101 ? 2.271 8.633 -10.212 1.00 93.19 101 ILE A C 1
ATOM 757 O O . ILE A 1 101 ? 3.221 9.127 -10.813 1.00 93.19 101 ILE A O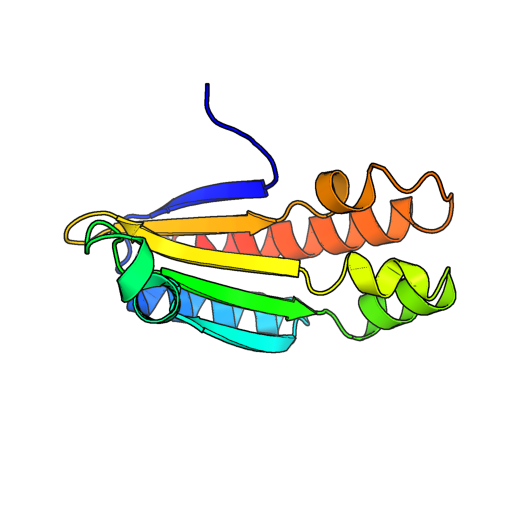 1
ATOM 761 N N . HIS A 1 102 ? 1.900 9.049 -8.999 1.00 91.19 102 HIS A N 1
ATOM 762 C CA . HIS A 1 102 ? 2.634 10.086 -8.278 1.00 91.19 102 HIS A CA 1
ATOM 763 C C . HIS A 1 102 ? 4.017 9.591 -7.835 1.00 91.19 102 HIS A C 1
ATOM 765 O O . HIS A 1 102 ? 5.001 10.298 -8.037 1.00 91.19 102 HIS A O 1
ATOM 771 N N . ALA A 1 103 ? 4.111 8.374 -7.285 1.00 90.00 103 ALA A N 1
ATOM 772 C CA . ALA A 1 103 ? 5.375 7.815 -6.799 1.00 90.00 103 ALA A CA 1
ATOM 773 C C . ALA A 1 103 ? 6.412 7.618 -7.920 1.00 90.00 103 ALA A C 1
ATOM 775 O O . ALA A 1 103 ? 7.583 7.945 -7.750 1.00 90.00 103 ALA A O 1
ATOM 776 N N . LEU A 1 104 ? 5.980 7.130 -9.086 1.00 91.19 104 LEU A N 1
ATOM 777 C CA . LEU A 1 104 ? 6.851 6.868 -10.236 1.00 91.19 104 LEU A CA 1
ATOM 778 C C . LEU A 1 104 ? 6.909 8.036 -11.231 1.00 91.19 104 LEU A C 1
ATOM 780 O O . LEU A 1 104 ? 7.655 7.968 -12.204 1.00 91.19 104 LEU A O 1
ATOM 784 N N . GLY A 1 105 ? 6.157 9.116 -11.003 1.00 87.00 105 GLY A N 1
ATOM 785 C CA . GLY A 1 105 ? 6.003 10.216 -11.959 1.00 87.00 105 GLY A CA 1
ATOM 786 C C . GLY A 1 105 ? 7.291 10.989 -12.255 1.00 87.00 105 GLY A C 1
ATOM 787 O O . GLY A 1 105 ? 7.424 11.564 -13.333 1.00 87.00 105 GLY A O 1
ATOM 788 N N . ALA A 1 106 ? 8.259 10.972 -11.334 1.00 87.44 106 ALA A N 1
ATOM 789 C CA . ALA A 1 106 ? 9.579 11.570 -11.543 1.00 87.44 106 ALA A CA 1
ATOM 790 C C . ALA A 1 106 ? 10.497 10.714 -12.437 1.00 87.44 106 ALA A C 1
ATOM 792 O O . ALA A 1 106 ? 11.498 11.213 -12.954 1.00 87.44 106 ALA A O 1
ATOM 793 N N . VAL A 1 107 ? 10.173 9.433 -12.639 1.00 90.62 107 VAL A N 1
ATOM 794 C CA . VAL A 1 107 ? 10.973 8.524 -13.459 1.00 90.62 107 VAL A CA 1
ATOM 795 C C . VAL A 1 107 ? 10.607 8.711 -14.931 1.00 90.62 107 VAL A C 1
ATOM 797 O O . VAL A 1 107 ? 9.632 8.152 -15.436 1.00 90.62 107 VAL A O 1
ATOM 800 N N . ALA A 1 108 ? 11.424 9.476 -15.651 1.00 86.62 108 ALA A N 1
ATOM 801 C CA . ALA A 1 108 ? 11.255 9.736 -17.080 1.00 86.62 108 ALA A CA 1
ATOM 802 C C . ALA A 1 108 ? 11.698 8.540 -17.953 1.00 86.62 108 ALA A C 1
ATOM 804 O O . ALA A 1 108 ? 12.616 8.656 -18.762 1.00 86.62 108 ALA A O 1
ATOM 805 N N . HIS A 1 109 ? 11.047 7.380 -17.795 1.00 92.44 109 HIS A N 1
ATOM 806 C CA . HIS A 1 109 ? 11.369 6.164 -18.544 1.00 92.44 109 HIS A CA 1
ATOM 807 C C . HIS A 1 109 ? 10.129 5.551 -19.232 1.00 92.44 109 HIS A C 1
ATOM 809 O O . HIS A 1 109 ? 9.131 5.249 -18.569 1.00 92.44 109 HIS A O 1
ATOM 815 N N . PRO A 1 110 ? 10.168 5.280 -20.555 1.00 92.62 110 PRO A N 1
ATOM 816 C CA . PRO A 1 110 ? 8.987 4.875 -21.327 1.00 92.62 110 PRO A CA 1
ATOM 817 C C . PRO A 1 110 ? 8.401 3.524 -20.897 1.00 92.62 110 PRO A C 1
ATOM 819 O O . PRO A 1 110 ? 7.196 3.315 -21.006 1.00 92.62 110 PRO A O 1
ATOM 822 N N . ARG A 1 111 ? 9.234 2.613 -20.372 1.00 95.25 111 ARG A N 1
ATOM 823 C CA . ARG A 1 111 ? 8.776 1.314 -19.840 1.00 95.25 111 ARG A CA 1
ATOM 824 C C . ARG A 1 111 ? 8.172 1.406 -18.431 1.00 95.25 111 ARG A C 1
ATOM 826 O O . ARG A 1 111 ? 7.514 0.461 -18.019 1.00 95.25 111 ARG A O 1
ATOM 833 N N . VAL A 1 112 ? 8.366 2.513 -17.705 1.00 95.44 112 VAL A N 1
ATOM 834 C CA . VAL A 1 112 ? 7.876 2.663 -16.319 1.00 95.44 112 VAL A CA 1
ATOM 835 C C . VAL A 1 112 ? 6.429 3.129 -16.287 1.00 95.44 112 VAL A C 1
ATOM 837 O O . VAL A 1 112 ? 5.642 2.594 -15.512 1.00 95.44 112 VAL A O 1
ATOM 840 N N . LYS A 1 113 ? 6.039 4.060 -17.166 1.00 93.75 113 LYS A N 1
ATOM 841 C CA . LYS A 1 113 ? 4.667 4.589 -17.190 1.00 93.75 113 LYS A CA 1
ATOM 842 C C . LYS A 1 113 ? 3.590 3.486 -17.280 1.00 93.75 113 LYS A C 1
ATOM 844 O O . LYS A 1 113 ? 2.683 3.511 -16.454 1.00 93.75 113 LYS A O 1
ATOM 849 N N . PRO A 1 114 ? 3.670 2.497 -18.193 1.00 95.81 114 PRO A N 1
ATOM 850 C CA . PRO A 1 114 ? 2.660 1.438 -18.261 1.00 95.81 114 PRO A CA 1
ATOM 851 C C . PRO A 1 114 ? 2.587 0.576 -16.991 1.00 95.81 114 PRO A C 1
ATOM 853 O O . PRO A 1 114 ? 1.509 0.119 -16.621 1.00 95.81 114 PRO A O 1
ATOM 856 N N . LEU A 1 115 ? 3.722 0.368 -16.312 1.00 96.06 115 LEU A N 1
ATOM 857 C CA . LEU A 1 115 ? 3.785 -0.373 -15.048 1.00 96.06 115 LEU A CA 1
ATOM 858 C C . LEU A 1 115 ? 3.160 0.434 -13.903 1.00 96.06 115 LEU A C 1
ATOM 860 O O . LEU A 1 115 ? 2.411 -0.124 -13.103 1.00 96.06 115 LEU A O 1
ATOM 864 N N . ALA A 1 116 ? 3.412 1.745 -13.860 1.00 95.25 116 ALA A N 1
ATOM 865 C CA . ALA A 1 116 ? 2.777 2.661 -12.916 1.00 95.25 116 ALA A CA 1
ATOM 866 C C . ALA A 1 116 ? 1.253 2.703 -13.111 1.00 95.25 116 ALA A C 1
ATOM 868 O O . ALA A 1 116 ? 0.510 2.597 -12.138 1.00 95.25 116 ALA A O 1
ATOM 869 N N . ASP A 1 117 ? 0.792 2.788 -14.364 1.00 96.00 117 ASP A N 1
ATOM 870 C CA . ASP A 1 117 ? -0.633 2.765 -14.708 1.00 96.00 117 ASP A CA 1
ATOM 871 C C . ASP A 1 117 ? -1.290 1.448 -14.245 1.00 96.00 117 ASP A C 1
ATOM 873 O O . ASP A 1 117 ? -2.382 1.455 -13.677 1.00 96.00 117 ASP A O 1
ATOM 877 N N . GLU A 1 118 ? -0.626 0.303 -14.435 1.00 97.38 118 GLU A N 1
ATOM 878 C CA . GLU A 1 118 ? -1.149 -0.995 -13.996 1.00 97.38 118 GLU A CA 1
ATOM 879 C C . GLU A 1 118 ? -1.179 -1.146 -12.469 1.00 97.38 118 GLU A C 1
ATOM 881 O O . GLU A 1 118 ? -2.201 -1.566 -11.919 1.00 97.38 118 GLU A O 1
ATOM 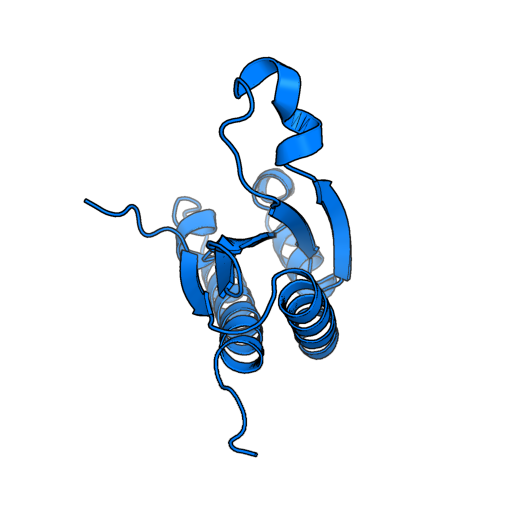886 N N . LEU A 1 119 ? -0.107 -0.758 -11.770 1.00 96.69 119 LEU A N 1
ATOM 887 C CA . LEU A 1 119 ? -0.084 -0.725 -10.305 1.00 96.69 119 LEU A CA 1
ATOM 888 C C . LEU A 1 119 ? -1.206 0.165 -9.762 1.00 96.69 119 LEU A C 1
ATOM 890 O O . LEU A 1 119 ? -1.923 -0.240 -8.845 1.00 96.69 119 LEU A O 1
ATOM 894 N N . ASN A 1 120 ? -1.382 1.352 -10.350 1.00 96.94 120 ASN A N 1
ATOM 895 C CA . ASN A 1 120 ? -2.424 2.297 -9.965 1.00 96.94 120 ASN A CA 1
ATOM 896 C C . ASN A 1 120 ? -3.814 1.675 -10.136 1.00 96.94 120 ASN A C 1
ATOM 898 O O . ASN A 1 120 ? -4.595 1.688 -9.187 1.00 96.94 120 ASN A O 1
ATOM 902 N N . ARG A 1 121 ? -4.101 1.043 -11.284 1.00 98.00 121 ARG A N 1
ATOM 903 C CA . ARG A 1 121 ? -5.390 0.370 -11.522 1.00 98.00 121 ARG A CA 1
ATOM 904 C C . ARG A 1 121 ? -5.691 -0.712 -10.490 1.00 98.00 121 ARG A C 1
ATOM 906 O O . ARG A 1 121 ? -6.829 -0.805 -10.032 1.00 98.00 121 ARG A O 1
ATOM 913 N N . ARG A 1 122 ? -4.703 -1.526 -10.116 1.00 98.00 122 ARG A N 1
ATOM 914 C CA . ARG A 1 122 ? -4.899 -2.590 -9.119 1.00 98.00 122 ARG A CA 1
ATOM 915 C C . ARG A 1 122 ? -5.099 -2.030 -7.717 1.00 98.00 122 ARG A C 1
ATOM 917 O O . ARG A 1 122 ? -6.053 -2.409 -7.049 1.00 98.00 122 ARG A O 1
ATOM 924 N N . LEU A 1 123 ? -4.271 -1.077 -7.290 1.00 97.81 123 LEU A N 1
ATOM 925 C CA . LEU A 1 123 ? -4.455 -0.401 -5.999 1.00 97.81 123 LEU A CA 1
ATOM 926 C C . LEU A 1 123 ? -5.767 0.389 -5.937 1.00 97.81 123 LEU A C 1
ATOM 928 O O . LEU A 1 123 ? -6.386 0.471 -4.879 1.00 97.81 123 LEU A O 1
ATOM 932 N N . TRP A 1 124 ? -6.240 0.917 -7.065 1.00 97.31 124 TRP A N 1
ATOM 933 C CA . TRP A 1 124 ? -7.553 1.542 -7.158 1.00 97.31 124 TRP A CA 1
ATOM 934 C C . TRP A 1 124 ? -8.686 0.532 -6.950 1.00 97.31 124 TRP A C 1
ATOM 936 O O . TRP A 1 124 ? -9.657 0.834 -6.264 1.00 97.31 124 TRP A O 1
ATOM 946 N N . ARG A 1 125 ? -8.567 -0.695 -7.472 1.00 97.88 125 ARG A N 1
ATOM 947 C CA . ARG A 1 125 ? -9.534 -1.768 -7.184 1.00 97.88 125 ARG A CA 1
ATOM 948 C C . ARG A 1 125 ? -9.511 -2.185 -5.720 1.00 97.88 125 ARG A C 1
ATOM 950 O O . ARG A 1 125 ? -10.582 -2.338 -5.147 1.00 97.88 125 ARG A O 1
ATOM 957 N N . VAL A 1 126 ? -8.327 -2.283 -5.106 1.00 97.88 126 VAL A N 1
ATOM 958 C CA . VAL A 1 126 ? -8.193 -2.491 -3.652 1.00 97.88 126 VAL A CA 1
ATOM 959 C C . VAL A 1 126 ? -8.926 -1.387 -2.893 1.00 97.88 126 VAL A C 1
ATOM 961 O O . VAL A 1 126 ? -9.729 -1.672 -2.011 1.00 97.88 126 VAL A O 1
ATOM 964 N N . TYR A 1 127 ? -8.694 -0.126 -3.266 1.00 97.31 127 TYR A N 1
ATOM 965 C CA . TYR A 1 127 ? -9.389 1.014 -2.680 1.00 97.31 127 TYR A CA 1
ATOM 966 C C . TYR A 1 127 ? -10.911 0.871 -2.816 1.00 97.31 127 TYR A C 1
ATOM 968 O O . TYR A 1 127 ? -11.615 0.952 -1.814 1.00 97.31 127 TYR A O 1
ATOM 976 N N . LEU A 1 128 ? -11.424 0.602 -4.020 1.00 96.62 128 LEU A N 1
ATOM 977 C CA . LEU A 1 128 ? -12.858 0.437 -4.266 1.00 96.62 128 LEU A CA 1
ATOM 978 C C . LEU A 1 128 ? -13.475 -0.715 -3.460 1.00 96.62 128 LEU A C 1
ATOM 980 O O . LEU A 1 128 ? -14.534 -0.524 -2.874 1.00 96.62 128 LEU A O 1
ATOM 984 N N . ASP A 1 129 ? -12.814 -1.871 -3.388 1.00 95.19 129 ASP A N 1
ATOM 985 C CA . ASP A 1 129 ? -13.284 -3.047 -2.637 1.00 95.19 129 ASP A CA 1
ATOM 986 C C . ASP A 1 129 ? -13.415 -2.751 -1.131 1.00 95.19 129 ASP A C 1
ATOM 988 O O . ASP A 1 129 ? -14.302 -3.274 -0.462 1.00 95.19 129 ASP A O 1
ATOM 992 N N . VAL A 1 130 ? -12.574 -1.855 -0.602 1.00 94.56 130 VAL A N 1
ATOM 993 C CA . VAL A 1 130 ? -12.606 -1.457 0.811 1.00 94.56 130 VAL A CA 1
ATOM 994 C C . VAL A 1 130 ? -13.635 -0.357 1.085 1.00 94.56 130 VAL A C 1
ATOM 996 O O . VAL A 1 130 ? -14.295 -0.391 2.127 1.00 94.56 130 VAL A O 1
ATOM 999 N N . VAL A 1 131 ? -13.774 0.631 0.191 1.00 91.50 131 VAL A N 1
ATOM 1000 C CA . VAL A 1 131 ? -14.634 1.808 0.437 1.00 91.50 131 VAL A CA 1
ATOM 1001 C C . VAL A 1 131 ? -16.080 1.633 -0.024 1.00 91.50 131 VAL A C 1
ATOM 1003 O O . VAL A 1 131 ? -16.957 2.356 0.455 1.00 91.50 131 VAL A O 1
ATOM 1006 N N . VAL A 1 132 ? -16.352 0.717 -0.955 1.00 81.31 132 VAL A N 1
ATOM 1007 C CA . VAL A 1 132 ? -17.713 0.413 -1.408 1.00 81.31 132 VAL A CA 1
ATOM 1008 C C . VAL A 1 132 ? -18.313 -0.603 -0.442 1.00 81.31 132 VAL A C 1
ATOM 1010 O O . VAL A 1 132 ? -18.125 -1.808 -0.567 1.00 81.31 132 VAL A O 1
ATOM 1013 N N . VAL A 1 133 ? -19.030 -0.099 0.561 1.00 63.97 133 VAL A N 1
ATOM 1014 C CA . VAL A 1 133 ? -19.821 -0.935 1.469 1.00 63.97 133 VAL A CA 1
ATOM 1015 C C . VAL A 1 133 ? -20.979 -1.527 0.662 1.00 63.97 133 VAL A C 1
ATOM 1017 O O . VAL A 1 133 ? -21.784 -0.777 0.106 1.00 63.97 133 VAL A O 1
ATOM 1020 N N . ALA A 1 134 ? -21.055 -2.857 0.562 1.00 42.97 134 ALA A N 1
ATOM 1021 C CA . ALA A 1 134 ? -22.270 -3.513 0.089 1.00 42.97 134 ALA A CA 1
ATOM 1022 C C . ALA A 1 134 ? -23.418 -3.116 1.035 1.00 42.97 134 ALA A C 1
ATOM 1024 O O . ALA A 1 134 ? -23.225 -3.209 2.249 1.00 42.97 134 ALA A O 1
ATOM 1025 N N . PRO A 1 135 ? -24.566 -2.634 0.531 1.00 39.91 135 PRO A N 1
ATOM 1026 C CA . PRO A 1 135 ? -25.727 -2.446 1.387 1.00 39.91 135 PRO A CA 1
ATOM 1027 C C . PRO A 1 135 ? -26.115 -3.813 1.966 1.00 39.91 135 PRO A C 1
ATOM 1029 O O . PRO A 1 135 ? -26.190 -4.788 1.214 1.00 39.91 135 PRO A O 1
ATOM 1032 N N . GLU A 1 136 ? -26.279 -3.873 3.290 1.00 36.88 136 GLU A N 1
ATOM 1033 C CA . GLU A 1 136 ? -26.935 -5.001 3.968 1.00 36.88 136 GLU A CA 1
ATOM 1034 C C . GLU A 1 136 ? -28.363 -5.203 3.444 1.00 36.88 136 GLU A C 1
ATOM 1036 O O . GLU A 1 136 ? -29.040 -4.187 3.148 1.00 36.88 136 GLU A O 1
#

Sequence (136 aa):
MAINIGFCRDLSTPYAETVERVLRALHKEGFQVLAEVDIKRALEPALDGGYEHASLLTVANPELARSLLEVDGDLSLMLPCSVVVSANGSSGSRIRITDPIHALGAVAHPRVKPLADELNRRLWRVYLDVVVVAPE

pLDDT: mean 90.93, std 11.39, range [36.88, 98.31]

Foldseek 3Di:
DDDDQWDKDKFLAFQVVLVVLLVVLCVVLQKDFPDKDFPCVVCVVPPVNPFFTKIKTFIDRVVLVVQQVVVPVVCVVLDDWIWMWGGDPDRMIMITTGQLCSSCVVPPDPSSVVSSVSVNVSVVSSSCSSHDDDDD

Mean predicted aligned error: 4.5 Å

Nearest PDB structures (foldseek):
  1j3m-assembly1_B  TM=8.919E-01  e=6.751E-12  Thermus thermophilus
  1q9u-assembly1_B  TM=9.024E-01  e=1.306E-10  Geobacillus stearothermophilus
  7tj1-assembly1_C  TM=8.378E-01  e=1.828E-10  Brucella abortus 2308
  3ab4-assembly2_E  TM=2.001E-01  e=3.168E-01  Corynebacterium glutamicum
  3ab4-assembly2_G  TM=1.759E-01  e=4.745E-01  Corynebacterium glutamicum

Solvent-accessible surface area (backbone atoms only — not comparable to full-atom values): 7593 Å² total; per-residue (Å²): 132,87,87,81,63,45,54,69,49,81,40,81,50,40,40,70,61,46,50,53,43,46,54,52,31,34,46,76,67,52,33,42,78,78,47,78,40,52,50,34,77,76,40,36,95,79,50,80,76,74,60,63,60,29,41,40,34,32,32,42,37,66,70,62,53,49,57,43,42,72,73,38,68,74,50,52,78,71,50,61,46,48,36,35,42,24,45,44,78,96,50,17,13,32,45,38,32,59,30,35,54,66,73,48,60,81,57,94,43,86,78,46,55,62,52,24,53,50,52,31,54,43,54,48,48,30,49,48,64,58,70,56,73,76,84,130